Protein AF-A0A2A5GVA4-F1 (afdb_monomer)

pLDDT: mean 85.08, std 10.77, range [49.47, 95.88]

Mean predicted aligned error: 9.85 Å

Solvent-accessible surface area (backbone atoms only — not comparable to full-atom values): 5591 Å² total; per-residue (Å²): 134,87,80,80,83,86,72,82,89,79,83,71,76,81,59,66,68,60,54,53,49,54,52,49,53,45,69,75,36,69,61,53,58,54,51,51,52,52,43,31,69,72,70,48,95,42,74,42,83,41,73,38,90,59,77,84,49,74,91,47,60,59,40,83,42,54,42,51,81,77,72,41,74,74,67,78,81,76,77,77,79,81,81,128

Radius of gyration: 23.36 Å; Cα contacts (8 Å, |Δi|>4): 47; chains: 1; bounding box: 48×27×84 Å

Secondary structure (DSSP, 8-state):
-----------PPSPHHHHHHHHHHHHHSTHHHHHHHHHHTTT---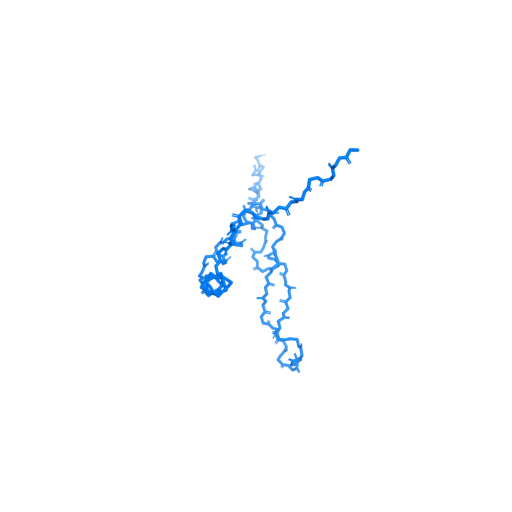EEEEE-S-TT-TT--EEEEEHHHHH--SSPPPPPP---

Foldseek 3Di:
DDDDDDDDPPDDDDDPVVVVVVVVVCVPDPVVVVVLVVCVLVVDFGWDWDADPDVVPVVDRTDTDTPCVVVNHSDDDDDDPDDD

Structure (mmCIF, N/CA/C/O backbone):
data_AF-A0A2A5GVA4-F1
#
_entry.id   AF-A0A2A5GVA4-F1
#
loop_
_atom_site.group_PDB
_atom_site.id
_atom_site.type_symbol
_atom_site.label_atom_id
_atom_site.label_alt_id
_atom_site.label_comp_id
_atom_site.label_asym_id
_atom_site.label_entity_id
_atom_site.label_seq_id
_atom_site.pdbx_PDB_ins_code
_atom_site.Cartn_x
_atom_site.Cartn_y
_atom_site.Cartn_z
_atom_site.occupancy
_atom_site.B_iso_or_equiv
_atom_site.auth_seq_id
_atom_site.auth_comp_id
_atom_site.auth_asym_id
_atom_site.auth_atom_id
_atom_site.pdbx_PDB_model_num
ATOM 1 N N . MET A 1 1 ? 24.230 -6.855 44.041 1.00 61.75 1 MET A N 1
ATOM 2 C CA . MET A 1 1 ? 24.147 -5.827 42.978 1.00 61.75 1 MET A CA 1
ATOM 3 C C . MET A 1 1 ? 22.723 -5.286 42.949 1.00 61.75 1 MET A C 1
ATOM 5 O O . MET A 1 1 ? 21.800 -6.085 42.844 1.00 61.75 1 MET A O 1
ATOM 9 N N . ALA A 1 2 ? 22.523 -3.979 43.138 1.00 66.69 2 ALA A N 1
ATOM 10 C CA . ALA A 1 2 ? 21.187 -3.380 43.177 1.00 66.69 2 ALA A CA 1
ATOM 11 C C . ALA A 1 2 ? 20.576 -3.318 41.766 1.00 66.69 2 ALA A C 1
ATOM 13 O O . ALA A 1 2 ? 21.227 -2.879 40.820 1.00 66.69 2 ALA A O 1
ATOM 14 N N . LYS A 1 3 ? 19.327 -3.771 41.615 1.00 68.56 3 LYS A N 1
ATOM 15 C CA . LYS A 1 3 ? 18.599 -3.745 40.340 1.00 68.56 3 LYS A CA 1
ATOM 16 C C . LYS A 1 3 ? 18.084 -2.320 40.105 1.00 68.56 3 LYS A C 1
ATOM 18 O O . LYS A 1 3 ? 17.245 -1.846 40.866 1.00 68.56 3 LYS A O 1
ATOM 23 N N . MET A 1 4 ? 18.592 -1.626 39.083 1.00 73.31 4 MET A N 1
ATOM 24 C CA . MET A 1 4 ? 18.099 -0.291 38.716 1.00 73.31 4 MET A CA 1
ATOM 25 C C . MET A 1 4 ? 16.606 -0.350 38.369 1.00 73.31 4 MET A C 1
ATOM 27 O O . MET A 1 4 ? 16.183 -1.130 37.513 1.00 73.31 4 MET A O 1
ATOM 31 N N . LYS A 1 5 ? 15.806 0.488 39.034 1.00 81.38 5 LYS A N 1
ATOM 32 C CA . LYS A 1 5 ? 14.385 0.679 38.738 1.00 81.38 5 LYS A CA 1
ATOM 33 C C . LYS A 1 5 ? 14.280 1.507 37.456 1.00 81.38 5 LYS A C 1
ATOM 35 O O . LYS A 1 5 ? 14.614 2.687 37.454 1.00 81.38 5 LYS A O 1
ATOM 40 N N . TYR A 1 6 ? 13.881 0.875 36.356 1.00 81.81 6 TYR A N 1
ATOM 41 C CA . TYR A 1 6 ? 13.647 1.575 35.096 1.00 81.81 6 TYR A CA 1
ATOM 42 C C . TYR A 1 6 ? 12.360 2.401 35.199 1.00 81.81 6 TYR A C 1
ATOM 44 O O . TYR A 1 6 ? 11.280 1.845 35.400 1.00 81.81 6 TYR A O 1
ATOM 52 N N . THR A 1 7 ? 12.481 3.720 35.053 1.00 83.00 7 THR A N 1
ATOM 53 C CA . THR A 1 7 ? 11.350 4.646 34.921 1.00 83.00 7 THR A CA 1
ATOM 54 C C . THR A 1 7 ? 11.270 5.082 33.461 1.00 83.00 7 THR A C 1
ATOM 56 O O . THR A 1 7 ? 12.275 5.496 32.883 1.00 83.00 7 THR A O 1
ATOM 59 N N . SER A 1 8 ? 10.094 4.963 32.842 1.00 81.06 8 SER A N 1
ATOM 60 C CA . SER A 1 8 ? 9.893 5.361 31.444 1.00 81.06 8 SER A CA 1
ATOM 61 C C . SER A 1 8 ? 10.181 6.851 31.245 1.00 81.06 8 SER A C 1
ATOM 63 O O . SER A 1 8 ? 9.782 7.659 32.080 1.00 81.06 8 SER A O 1
ATOM 65 N N . LYS A 1 9 ? 10.763 7.228 30.101 1.00 84.44 9 LYS A N 1
ATOM 66 C CA . LYS A 1 9 ? 11.077 8.627 29.747 1.00 84.44 9 LYS A CA 1
ATOM 67 C C . LYS A 1 9 ? 9.854 9.542 29.546 1.00 84.44 9 LYS A C 1
ATOM 69 O O . LYS A 1 9 ? 10.028 10.728 29.311 1.00 84.44 9 LYS A O 1
ATOM 74 N N . GLY A 1 10 ? 8.631 9.008 29.591 1.00 83.06 10 GLY A N 1
ATOM 75 C CA . GLY A 1 10 ? 7.406 9.779 29.343 1.00 83.06 10 GLY A CA 1
ATOM 76 C C . GLY A 1 10 ? 7.169 10.138 27.870 1.00 83.06 10 GLY A C 1
ATOM 77 O O . GLY A 1 10 ? 6.215 10.841 27.560 1.00 83.06 10 GLY A O 1
ATOM 78 N N . GLU A 1 11 ? 8.000 9.640 26.951 1.00 81.19 11 GLU A N 1
ATOM 79 C CA . GLU A 1 11 ? 7.802 9.793 25.510 1.00 81.19 11 GLU A CA 1
ATOM 80 C C . GLU A 1 11 ? 6.641 8.896 25.052 1.00 81.19 11 GLU A C 1
ATOM 82 O O . GLU A 1 11 ? 6.780 7.679 24.911 1.00 81.19 11 GLU A O 1
ATOM 87 N N . ILE A 1 12 ? 5.469 9.497 24.847 1.00 73.38 12 ILE A N 1
ATOM 88 C CA . ILE A 1 12 ? 4.291 8.820 24.299 1.00 73.38 12 ILE A CA 1
ATOM 89 C C . ILE A 1 12 ? 4.306 9.013 22.780 1.00 73.38 12 ILE A C 1
ATOM 91 O O . ILE A 1 12 ? 4.481 10.123 22.280 1.00 73.38 12 ILE A O 1
ATOM 95 N N . GLY A 1 13 ? 4.150 7.921 22.028 1.00 78.50 13 GLY A N 1
ATOM 96 C CA . GLY A 1 13 ? 4.095 7.978 20.568 1.00 78.50 13 GLY A CA 1
ATOM 97 C C . GLY A 1 13 ? 2.905 8.794 20.048 1.00 78.50 13 GLY A C 1
ATOM 98 O O . GLY A 1 13 ? 1.964 9.103 20.770 1.00 78.50 13 GLY A O 1
ATOM 99 N N . THR A 1 14 ? 2.919 9.101 18.751 1.00 82.38 14 THR A N 1
ATOM 100 C CA . THR A 1 14 ? 1.845 9.864 18.095 1.00 82.38 14 THR A CA 1
ATOM 101 C C . THR A 1 14 ? 0.460 9.227 18.268 1.00 82.38 14 THR A C 1
ATOM 103 O O . THR A 1 14 ? 0.335 7.995 18.271 1.00 82.38 14 THR A O 1
ATOM 106 N N . ASP A 1 15 ? -0.569 10.076 18.369 1.00 89.44 15 ASP A N 1
ATOM 107 C CA . ASP A 1 15 ? -1.960 9.681 18.619 1.00 89.44 15 ASP A CA 1
ATOM 108 C C . ASP A 1 15 ? -2.450 8.614 17.622 1.00 89.44 15 ASP A C 1
ATOM 110 O O . ASP A 1 15 ? -2.330 8.738 16.397 1.00 89.44 15 ASP A O 1
ATOM 114 N N . THR A 1 16 ? -3.026 7.544 18.166 1.00 90.19 16 THR A N 1
ATOM 115 C CA . THR A 1 16 ? -3.589 6.421 17.416 1.00 90.19 16 THR A CA 1
ATOM 116 C C . THR A 1 16 ? -4.704 6.869 16.474 1.00 90.19 16 THR A C 1
ATOM 118 O O . THR A 1 16 ? -4.805 6.347 15.358 1.00 90.19 16 THR A O 1
ATOM 121 N N . LYS A 1 17 ? -5.529 7.851 16.867 1.00 92.81 17 LYS A N 1
ATOM 122 C CA . LYS A 1 17 ? -6.614 8.352 16.003 1.00 92.81 17 LYS A CA 1
ATOM 123 C C . LYS A 1 17 ? -6.055 9.053 14.770 1.00 92.81 17 LYS A C 1
ATOM 125 O O . LYS A 1 17 ? -6.497 8.769 13.655 1.00 92.81 17 LYS A O 1
ATOM 130 N N . LEU A 1 18 ? -5.036 9.887 14.963 1.00 93.50 18 LEU A N 1
ATOM 131 C CA . LEU A 1 18 ? -4.334 10.565 13.878 1.00 93.50 18 LEU A CA 1
ATOM 132 C C . LEU A 1 18 ? -3.687 9.560 12.911 1.00 93.50 18 LEU A C 1
ATOM 134 O O . LEU A 1 18 ? -3.907 9.648 11.703 1.00 93.50 18 LEU A O 1
ATOM 138 N N . LYS A 1 19 ? -2.991 8.532 13.421 1.00 93.00 19 LYS A N 1
ATOM 139 C CA . LYS A 1 19 ? -2.428 7.445 12.588 1.00 93.00 19 LYS A CA 1
ATOM 140 C C . LYS A 1 19 ? -3.492 6.739 11.748 1.00 93.00 19 LYS A C 1
ATOM 142 O O . LYS A 1 19 ? -3.284 6.486 10.562 1.00 93.00 19 LYS A O 1
ATOM 147 N N . ASN A 1 20 ? -4.634 6.424 12.357 1.00 94.56 20 ASN A N 1
ATOM 148 C CA . ASN A 1 20 ? -5.739 5.763 11.669 1.00 94.56 20 ASN A CA 1
ATOM 149 C C . ASN A 1 20 ? -6.370 6.659 10.597 1.00 94.56 20 ASN A C 1
ATOM 151 O O . ASN A 1 20 ? -6.772 6.146 9.552 1.00 94.56 20 ASN A O 1
ATOM 155 N N . SER A 1 21 ? -6.440 7.975 10.825 1.00 95.88 21 SER A N 1
ATOM 156 C CA . SER A 1 21 ? -6.881 8.936 9.808 1.00 95.88 21 SER A CA 1
ATOM 157 C C . SER A 1 21 ? -5.948 8.923 8.603 1.00 95.88 21 SER A C 1
ATOM 15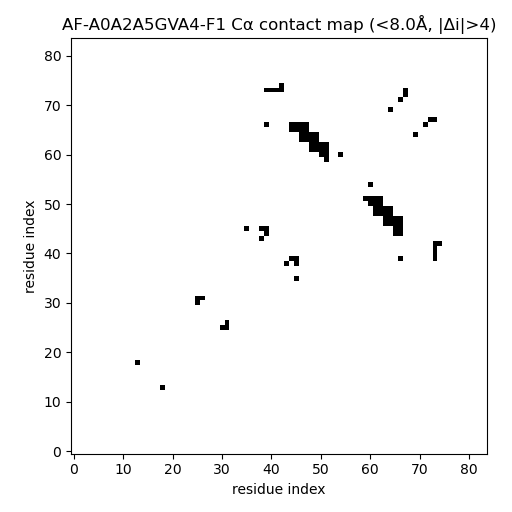9 O O . SER A 1 21 ? -6.380 8.557 7.515 1.00 95.88 21 SER A O 1
ATOM 161 N N . LEU A 1 22 ? -4.649 9.149 8.825 1.00 95.25 22 LEU A N 1
ATOM 162 C CA . LEU A 1 22 ? -3.641 9.161 7.760 1.00 95.25 22 LEU A CA 1
ATOM 163 C C . LEU A 1 22 ? -3.618 7.851 6.963 1.00 95.25 22 LEU A C 1
ATOM 165 O O . LEU A 1 22 ? -3.461 7.848 5.742 1.00 95.25 22 LEU A O 1
ATOM 169 N N . ARG A 1 23 ? -3.806 6.712 7.642 1.00 94.06 23 ARG A N 1
ATOM 170 C CA . ARG A 1 23 ? -3.896 5.407 6.979 1.00 94.06 23 ARG A CA 1
ATOM 171 C C . ARG A 1 23 ? -5.115 5.315 6.061 1.00 94.06 23 ARG A C 1
ATOM 173 O O . ARG A 1 23 ? -4.996 4.752 4.974 1.00 94.06 23 ARG A O 1
ATOM 180 N N . ARG A 1 24 ? -6.278 5.816 6.490 1.00 95.06 24 ARG A N 1
ATOM 181 C CA . ARG A 1 24 ? -7.495 5.838 5.662 1.00 95.06 24 ARG A CA 1
ATOM 182 C C . ARG A 1 24 ? -7.308 6.742 4.451 1.00 95.06 24 ARG A C 1
ATOM 184 O O . ARG A 1 24 ? -7.586 6.287 3.344 1.00 95.06 24 ARG A O 1
ATOM 191 N N . ASP A 1 25 ? -6.736 7.924 4.650 1.00 95.44 25 ASP A N 1
ATOM 192 C CA . ASP A 1 25 ? -6.449 8.877 3.573 1.00 95.44 25 ASP A CA 1
ATOM 193 C C . ASP A 1 25 ? -5.497 8.260 2.539 1.00 95.44 25 ASP A C 1
ATOM 195 O O . ASP A 1 25 ? -5.753 8.296 1.337 1.00 95.44 25 ASP A O 1
ATOM 199 N N . TYR A 1 26 ? -4.446 7.573 2.996 1.00 95.38 26 TYR A N 1
ATOM 200 C CA . TYR A 1 26 ? -3.538 6.840 2.113 1.00 95.38 26 TYR A CA 1
ATOM 201 C C . TYR A 1 26 ? -4.237 5.715 1.335 1.00 95.38 26 TYR A C 1
ATOM 203 O O . TYR A 1 26 ? -3.975 5.543 0.144 1.00 95.38 26 TYR A O 1
ATOM 211 N N . ILE A 1 27 ? -5.115 4.939 1.980 1.00 91.00 27 ILE A N 1
ATOM 212 C CA . ILE A 1 27 ? -5.847 3.844 1.321 1.00 91.00 27 ILE A CA 1
ATOM 213 C C . ILE A 1 27 ? -6.827 4.379 0.273 1.00 91.00 27 ILE A C 1
ATOM 215 O O . ILE A 1 27 ? -6.945 3.763 -0.785 1.00 91.00 27 ILE A O 1
ATOM 219 N N . ALA A 1 28 ? -7.496 5.497 0.561 1.00 91.44 28 ALA A N 1
ATOM 220 C CA . ALA A 1 28 ? -8.395 6.178 -0.367 1.00 91.44 28 ALA A CA 1
ATOM 221 C C . ALA A 1 28 ? -7.640 6.889 -1.505 1.00 91.44 28 ALA A C 1
ATOM 223 O O . ALA A 1 28 ? -8.196 7.114 -2.577 1.00 91.44 28 ALA A O 1
ATOM 224 N N . SER A 1 29 ? 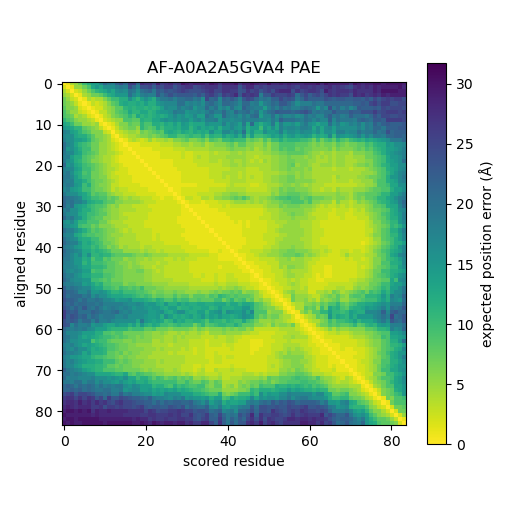-6.365 7.226 -1.295 1.00 93.50 29 SER A N 1
ATOM 225 C CA . SER A 1 29 ? -5.540 7.877 -2.310 1.00 93.50 29 SER A CA 1
ATOM 226 C C . SER A 1 29 ? -5.122 6.934 -3.448 1.00 93.50 29 SER A C 1
ATOM 228 O O . SER A 1 29 ? -4.865 5.741 -3.257 1.00 93.50 29 SER A O 1
ATOM 230 N N . GLY A 1 30 ? -4.898 7.507 -4.636 1.00 93.00 30 GLY A N 1
ATOM 231 C CA . GLY A 1 30 ? -4.290 6.797 -5.770 1.00 93.00 30 GLY A CA 1
ATOM 232 C C . GLY A 1 30 ? -2.832 6.368 -5.537 1.00 93.00 30 GLY A C 1
ATOM 233 O O . GLY A 1 30 ? -2.318 5.496 -6.244 1.00 93.00 30 GLY A O 1
ATOM 234 N N . ASN A 1 31 ? -2.161 6.911 -4.511 1.00 94.44 31 ASN A N 1
ATOM 235 C CA . ASN A 1 31 ? -0.753 6.623 -4.219 1.00 94.44 31 ASN A CA 1
ATOM 236 C C . ASN A 1 31 ? -0.512 5.143 -3.916 1.00 94.44 31 ASN A C 1
ATOM 238 O O . ASN A 1 31 ? 0.528 4.596 -4.288 1.00 94.44 31 ASN A O 1
ATOM 242 N N . ARG A 1 32 ? -1.486 4.463 -3.299 1.00 92.19 32 ARG A N 1
ATOM 243 C CA . ARG A 1 32 ? -1.400 3.022 -3.037 1.00 92.19 32 ARG A CA 1
ATOM 244 C C . ARG A 1 32 ? -1.222 2.223 -4.331 1.00 92.19 32 ARG A C 1
ATOM 246 O O . ARG A 1 32 ? -0.370 1.335 -4.381 1.00 92.19 32 ARG A O 1
ATOM 253 N N . VAL A 1 33 ? -1.993 2.547 -5.369 1.00 92.19 33 VAL A N 1
ATOM 254 C CA . VAL A 1 33 ? -1.934 1.868 -6.674 1.00 92.19 33 VAL A CA 1
ATOM 255 C C . VAL A 1 33 ? -0.618 2.182 -7.379 1.00 92.19 33 VAL A C 1
ATOM 257 O O . VAL A 1 33 ? 0.043 1.272 -7.879 1.00 92.19 33 VAL A O 1
ATOM 260 N N . LEU A 1 34 ? -0.178 3.443 -7.347 1.00 95.00 34 LEU A N 1
ATOM 261 C CA . LEU A 1 34 ? 1.111 3.847 -7.916 1.00 95.00 34 LEU A CA 1
ATOM 262 C C . LEU A 1 34 ? 2.281 3.101 -7.265 1.00 95.00 34 LEU A C 1
ATOM 264 O O . LEU A 1 34 ? 3.165 2.611 -7.965 1.00 95.00 34 LEU A O 1
ATOM 268 N N . ASN A 1 35 ? 2.270 2.955 -5.941 1.00 95.12 35 ASN A N 1
ATOM 269 C CA . ASN A 1 35 ? 3.311 2.236 -5.210 1.00 95.12 35 ASN A CA 1
ATOM 270 C C . ASN A 1 35 ? 3.315 0.735 -5.528 1.00 95.12 35 ASN A C 1
ATOM 272 O O . ASN A 1 35 ? 4.383 0.151 -5.705 1.00 95.12 35 ASN A O 1
ATOM 276 N N . GLN A 1 36 ? 2.140 0.114 -5.660 1.00 94.12 36 GLN A N 1
ATOM 277 C CA . GLN A 1 36 ? 2.028 -1.280 -6.102 1.00 94.12 36 GLN A CA 1
ATOM 278 C C . GLN A 1 36 ? 2.558 -1.462 -7.523 1.00 94.12 36 GLN A C 1
ATOM 280 O O . GLN A 1 36 ? 3.327 -2.389 -7.772 1.00 94.12 36 GLN A O 1
ATOM 285 N N . ARG A 1 37 ? 2.217 -0.543 -8.434 1.00 93.75 37 ARG A N 1
ATOM 286 C CA . ARG A 1 37 ? 2.719 -0.558 -9.809 1.00 93.75 37 ARG A CA 1
ATOM 287 C C . ARG A 1 37 ? 4.233 -0.372 -9.856 1.00 93.75 37 ARG A C 1
ATOM 289 O O . ARG A 1 37 ? 4.890 -1.112 -10.573 1.00 93.75 37 AR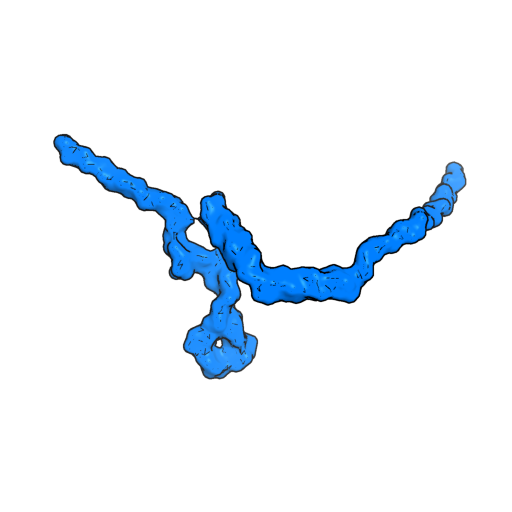G A O 1
ATOM 296 N N . LYS A 1 38 ? 4.801 0.537 -9.054 1.00 95.06 38 LYS A N 1
ATOM 297 C CA . LYS A 1 38 ? 6.259 0.714 -8.912 1.00 95.06 38 LYS A CA 1
ATOM 298 C C . LYS A 1 38 ? 6.942 -0.536 -8.350 1.00 95.06 38 LYS A C 1
ATOM 300 O O . LYS A 1 38 ? 7.973 -0.942 -8.860 1.00 95.06 38 LYS A O 1
ATOM 305 N N . ALA A 1 39 ? 6.370 -1.170 -7.326 1.00 94.25 39 ALA A N 1
ATOM 306 C CA . ALA A 1 39 ? 6.926 -2.390 -6.738 1.00 94.25 39 ALA A CA 1
ATOM 307 C C . ALA A 1 39 ? 6.900 -3.570 -7.722 1.00 94.25 39 ALA A C 1
ATOM 309 O O . ALA A 1 39 ? 7.892 -4.288 -7.857 1.00 94.25 39 ALA A O 1
ATOM 310 N N . TRP A 1 40 ? 5.785 -3.735 -8.437 1.00 94.81 40 TRP A N 1
ATOM 311 C CA . TRP A 1 40 ? 5.679 -4.688 -9.539 1.00 94.81 40 TRP A CA 1
ATOM 312 C C . TRP A 1 40 ? 6.687 -4.354 -10.635 1.00 94.81 40 TRP A C 1
ATOM 314 O O . TRP A 1 40 ? 7.349 -5.257 -11.133 1.00 94.81 40 TRP A O 1
ATOM 324 N N . ALA A 1 41 ? 6.890 -3.058 -10.902 1.00 90.19 41 ALA A N 1
ATOM 325 C CA . ALA A 1 41 ? 7.867 -2.545 -11.849 1.00 90.19 41 ALA A CA 1
ATOM 326 C C . ALA A 1 41 ? 9.347 -2.753 -11.456 1.00 90.19 41 ALA A C 1
ATOM 328 O O . ALA A 1 41 ? 10.242 -2.344 -12.186 1.00 90.19 41 ALA A O 1
ATOM 329 N N . VAL A 1 42 ? 9.615 -3.350 -10.297 1.00 92.81 42 VAL A N 1
ATOM 330 C CA . VAL A 1 42 ? 10.957 -3.776 -9.862 1.00 92.81 42 VAL A CA 1
ATOM 331 C C . VAL A 1 42 ? 11.015 -5.311 -9.749 1.00 92.81 42 VAL A C 1
ATOM 333 O O . VAL A 1 42 ? 12.011 -5.889 -9.327 1.00 92.81 42 VAL A O 1
ATOM 336 N N . GLY A 1 43 ? 9.941 -6.007 -10.133 1.00 89.69 43 GLY A N 1
ATOM 337 C CA . GLY A 1 43 ? 9.845 -7.465 -10.098 1.00 89.69 43 GLY A CA 1
ATOM 338 C C . GLY A 1 43 ? 9.416 -8.052 -8.752 1.00 89.69 43 GLY A C 1
ATOM 339 O O . GLY A 1 43 ? 9.554 -9.258 -8.553 1.00 89.69 43 GLY A O 1
ATOM 340 N N . LYS A 1 44 ? 8.881 -7.250 -7.820 1.00 92.75 44 LYS A N 1
ATOM 341 C CA . LYS A 1 44 ? 8.318 -7.789 -6.570 1.00 92.75 44 LYS A CA 1
ATOM 342 C C . LYS A 1 44 ? 7.005 -8.528 -6.840 1.00 92.75 44 LYS A C 1
ATOM 344 O O . LYS A 1 44 ? 6.212 -8.121 -7.688 1.00 92.75 44 LYS A O 1
ATOM 349 N N . ASN A 1 45 ? 6.736 -9.578 -6.062 1.00 92.06 45 ASN A N 1
ATOM 350 C CA . ASN A 1 45 ? 5.462 -10.293 -6.121 1.00 92.06 45 ASN A CA 1
ATOM 351 C C . ASN A 1 45 ? 4.350 -9.468 -5.449 1.00 92.06 45 ASN A C 1
ATOM 353 O O . ASN A 1 45 ? 4.230 -9.447 -4.223 1.00 92.06 45 ASN A O 1
ATOM 357 N N . VAL A 1 46 ? 3.560 -8.760 -6.255 1.00 94.19 46 VAL A N 1
ATOM 358 C CA . VAL A 1 46 ? 2.450 -7.914 -5.796 1.00 94.19 46 VAL A CA 1
ATOM 359 C C . VAL A 1 46 ? 1.129 -8.677 -5.915 1.00 94.19 46 VAL A C 1
ATOM 361 O O . VAL A 1 46 ? 0.838 -9.254 -6.960 1.00 94.19 46 VAL A O 1
ATOM 364 N N . MET A 1 47 ? 0.317 -8.648 -4.854 1.00 93.56 47 MET A N 1
ATOM 365 C CA . MET A 1 47 ? -1.034 -9.221 -4.827 1.00 93.56 47 MET A CA 1
ATOM 366 C C . MET A 1 47 ? -2.073 -8.101 -4.858 1.00 93.56 47 MET A C 1
ATOM 368 O O . MET A 1 47 ? -2.041 -7.198 -4.018 1.00 93.56 47 MET A O 1
ATOM 372 N N . LEU A 1 48 ? -3.004 -8.183 -5.802 1.00 92.25 48 LEU A N 1
ATOM 373 C CA . LEU A 1 48 ? -4.112 -7.251 -5.959 1.00 92.25 48 LEU A CA 1
ATOM 374 C C . LEU A 1 48 ? -5.376 -7.838 -5.336 1.00 92.25 48 LEU A C 1
ATOM 376 O O . LEU A 1 48 ? -5.614 -9.043 -5.395 1.00 92.25 48 LEU A O 1
ATOM 380 N N . THR A 1 49 ? -6.173 -6.974 -4.719 1.00 91.75 49 THR A N 1
ATOM 381 C CA . THR A 1 49 ? -7.497 -7.319 -4.200 1.00 91.75 49 THR A CA 1
ATOM 382 C C . THR A 1 49 ? -8.518 -6.838 -5.215 1.00 91.75 49 THR A C 1
ATOM 384 O O . THR A 1 49 ? -8.636 -5.631 -5.415 1.00 91.75 49 THR A O 1
ATOM 387 N N . ILE A 1 50 ? -9.199 -7.775 -5.867 1.00 88.25 50 ILE A N 1
ATOM 388 C CA . ILE A 1 50 ? -10.203 -7.508 -6.902 1.00 88.25 50 ILE A CA 1
ATOM 389 C C . ILE A 1 50 ? -11.544 -8.023 -6.389 1.00 88.25 50 ILE A C 1
ATOM 391 O O . ILE A 1 50 ? -11.588 -8.964 -5.592 1.00 88.25 50 ILE A O 1
ATOM 395 N N . GLU A 1 51 ? -12.628 -7.379 -6.801 1.00 88.62 51 GLU A N 1
ATOM 396 C CA . GLU A 1 51 ? -13.977 -7.871 -6.539 1.00 88.62 51 GLU A CA 1
ATOM 397 C C . GLU A 1 51 ? -14.165 -9.265 -7.135 1.00 88.62 51 GLU A C 1
ATOM 399 O O . GLU A 1 51 ? -13.629 -9.591 -8.196 1.00 88.62 51 GLU A O 1
ATOM 404 N N . ASN A 1 52 ? -14.883 -10.119 -6.411 1.00 86.69 52 ASN A N 1
ATOM 405 C CA . ASN A 1 52 ? -15.163 -11.459 -6.892 1.00 86.69 52 ASN A CA 1
ATOM 406 C C . ASN A 1 52 ? -16.096 -11.388 -8.115 1.00 86.69 52 ASN A C 1
ATOM 408 O O . ASN A 1 52 ? -17.212 -10.884 -7.980 1.00 86.69 52 ASN A O 1
ATOM 412 N N . PRO A 1 53 ? -15.689 -11.919 -9.284 1.00 83.25 53 PRO A N 1
ATOM 413 C CA . PRO A 1 53 ? -16.525 -11.912 -10.481 1.00 83.25 53 PRO A CA 1
ATOM 414 C C . PRO A 1 53 ? -17.795 -12.767 -10.348 1.00 83.25 53 PRO A C 1
ATOM 416 O O . PRO A 1 53 ? -18.723 -12.571 -11.126 1.00 83.25 53 PRO A O 1
ATOM 419 N N . ASN A 1 54 ? -17.864 -13.703 -9.389 1.00 83.94 54 ASN A N 1
ATOM 420 C CA . ASN A 1 54 ? -19.092 -14.435 -9.078 1.00 83.94 54 ASN A CA 1
ATOM 421 C C . ASN A 1 54 ? -19.858 -13.746 -7.925 1.00 83.94 54 ASN A C 1
ATOM 423 O O . ASN A 1 54 ? -19.489 -13.920 -6.758 1.00 83.94 54 ASN A O 1
ATOM 427 N N . PRO A 1 55 ? -20.955 -13.018 -8.207 1.00 74.81 55 PRO A N 1
ATOM 428 C CA . PRO A 1 55 ? -21.702 -12.263 -7.198 1.00 74.81 55 PRO A CA 1
ATOM 429 C C . PRO A 1 55 ? -22.506 -13.147 -6.229 1.00 74.81 55 PRO A C 1
ATOM 431 O O . PRO A 1 55 ? -22.975 -12.665 -5.195 1.00 74.81 55 PRO A O 1
ATOM 434 N N . ASN A 1 56 ? -22.670 -14.439 -6.53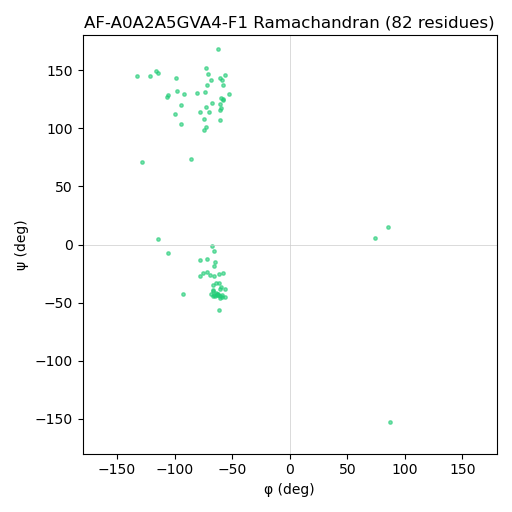3 1.00 79.50 56 ASN A N 1
ATOM 435 C CA . ASN A 1 56 ? -23.484 -15.352 -5.729 1.00 79.50 56 ASN A CA 1
ATOM 436 C C . ASN A 1 56 ? -22.782 -15.779 -4.426 1.00 79.50 56 ASN A C 1
ATOM 438 O O . ASN A 1 56 ? -23.440 -16.087 -3.431 1.00 79.50 56 ASN A O 1
ATOM 442 N N . GLU A 1 57 ? -21.447 -15.732 -4.378 1.00 77.06 57 GLU A N 1
ATOM 443 C CA . GLU A 1 57 ? -20.662 -16.050 -3.180 1.00 77.06 57 GLU A CA 1
ATOM 444 C C . GLU A 1 57 ? -20.510 -14.827 -2.258 1.00 77.06 57 GLU A C 1
ATOM 446 O O . GLU A 1 57 ? -19.436 -14.23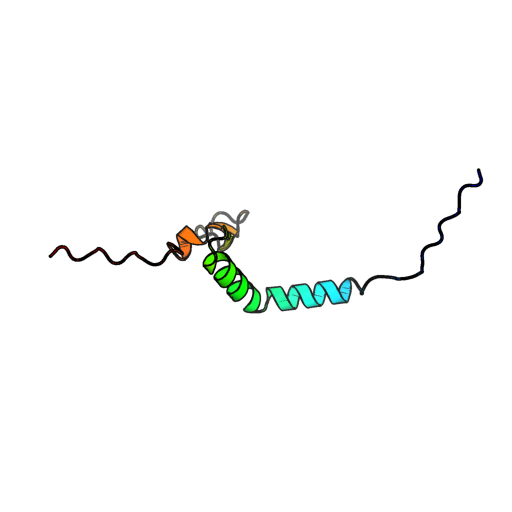5 -2.121 1.00 77.06 57 GLU A O 1
ATOM 451 N N . LYS 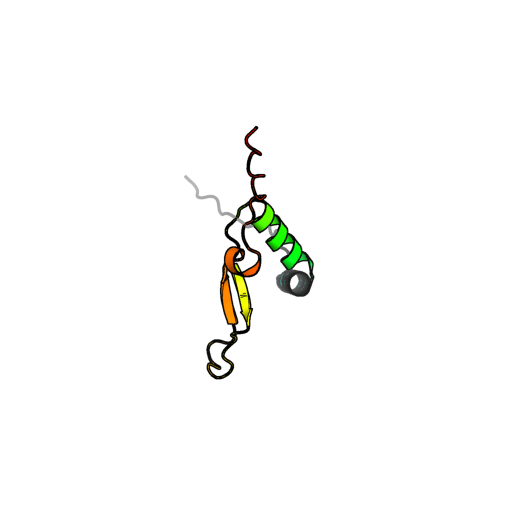A 1 58 ? -21.589 -14.457 -1.560 1.00 69.12 58 LYS A N 1
ATOM 452 C CA . LYS A 1 58 ? -21.638 -13.261 -0.687 1.00 69.12 58 LYS A CA 1
ATOM 453 C C . LYS A 1 58 ? -20.592 -13.243 0.444 1.00 69.12 58 LYS A C 1
ATOM 455 O O . LYS A 1 58 ? -20.207 -12.166 0.901 1.00 69.12 58 LYS A O 1
ATOM 460 N N . ASN A 1 59 ? -20.103 -14.412 0.867 1.00 81.06 59 ASN A N 1
ATOM 461 C CA . ASN A 1 59 ? -19.088 -14.560 1.921 1.00 81.06 59 ASN A CA 1
ATOM 462 C C . ASN A 1 59 ? -17.658 -14.259 1.434 1.00 81.06 59 ASN A C 1
ATOM 464 O O . ASN A 1 59 ? -16.755 -14.085 2.252 1.00 81.06 59 ASN A O 1
ATOM 468 N N . LYS A 1 60 ? -17.438 -14.172 0.115 1.00 80.00 60 LYS A N 1
ATOM 469 C CA . LYS A 1 60 ? -16.131 -13.908 -0.500 1.00 80.00 60 LYS A CA 1
ATOM 470 C C . LYS A 1 60 ? -16.237 -12.751 -1.486 1.00 80.00 60 LYS A C 1
ATOM 472 O O . LYS A 1 60 ? -16.158 -12.937 -2.694 1.00 80.00 60 LYS A O 1
ATOM 477 N N . LYS A 1 61 ? -16.406 -11.539 -0.955 1.00 83.75 61 LYS A N 1
ATOM 478 C CA . LYS A 1 61 ? -16.570 -10.322 -1.772 1.00 83.75 61 LYS A CA 1
ATOM 479 C C . LYS A 1 61 ? -15.329 -9.959 -2.590 1.00 83.75 61 LYS A C 1
ATOM 481 O O . LYS A 1 61 ? -15.452 -9.336 -3.635 1.00 83.75 61 LYS A O 1
ATOM 486 N N . TYR A 1 62 ? -14.145 -10.357 -2.127 1.00 89.12 62 TYR A N 1
ATOM 487 C CA . TYR A 1 62 ? -12.885 -10.033 -2.783 1.00 89.12 62 TYR A CA 1
ATOM 488 C C . TYR A 1 62 ? -11.993 -11.259 -2.916 1.00 89.12 62 TYR A C 1
ATOM 490 O O . TYR A 1 62 ? -11.915 -12.087 -2.005 1.00 89.12 62 TYR A O 1
ATOM 498 N N . ILE A 1 63 ? -11.258 -11.316 -4.021 1.00 90.56 63 ILE A N 1
ATOM 499 C CA . ILE A 1 63 ? -10.245 -12.327 -4.304 1.00 90.56 63 ILE A CA 1
ATOM 500 C C . ILE A 1 63 ? -8.859 -11.683 -4.370 1.00 90.56 63 ILE A C 1
ATOM 502 O O . ILE A 1 63 ? -8.701 -10.520 -4.752 1.00 90.56 63 ILE A O 1
ATOM 506 N N . LYS A 1 64 ? -7.837 -12.439 -3.961 1.00 91.75 64 LYS A N 1
ATOM 507 C CA . LYS A 1 64 ? -6.435 -12.040 -4.117 1.00 91.75 64 LYS A CA 1
ATOM 508 C C . LYS A 1 64 ? -5.895 -12.647 -5.404 1.00 91.75 64 LYS A C 1
ATOM 510 O O . LYS A 1 64 ? -5.842 -13.867 -5.516 1.00 91.75 64 LYS A O 1
ATOM 515 N N . VAL A 1 65 ? -5.455 -11.803 -6.328 1.00 92.19 65 VAL A N 1
ATOM 516 C CA . VAL A 1 65 ? -4.905 -12.212 -7.628 1.00 92.19 65 VAL A CA 1
ATOM 517 C C . VAL A 1 65 ? -3.486 -11.670 -7.756 1.00 92.19 65 VAL A C 1
ATOM 519 O O . VAL A 1 65 ? -3.183 -10.590 -7.238 1.00 92.19 65 VAL A O 1
ATOM 522 N N . LYS A 1 66 ? -2.584 -12.410 -8.405 1.00 93.88 66 LYS A N 1
ATOM 523 C CA . LYS A 1 66 ? -1.234 -11.900 -8.661 1.00 93.88 66 LYS A CA 1
ATOM 524 C C . LYS A 1 66 ? -1.298 -10.760 -9.669 1.00 93.88 66 LYS A C 1
ATOM 526 O O . LYS A 1 66 ? -2.021 -10.819 -10.658 1.00 93.88 66 LYS A O 1
ATOM 531 N N . ALA A 1 67 ? -0.470 -9.743 -9.464 1.00 92.75 67 ALA A N 1
ATOM 532 C CA . ALA A 1 67 ? -0.354 -8.628 -10.397 1.00 92.75 67 ALA A CA 1
ATOM 533 C C . ALA A 1 67 ? 0.125 -9.065 -11.793 1.00 92.75 67 ALA A C 1
ATOM 535 O O . ALA A 1 67 ? -0.189 -8.405 -12.773 1.00 92.75 67 ALA A O 1
ATOM 536 N N . THR A 1 68 ? 0.851 -10.180 -11.908 1.00 92.06 68 THR A N 1
ATOM 537 C CA . THR A 1 68 ? 1.271 -10.744 -13.202 1.00 92.06 68 THR A CA 1
ATOM 538 C C . THR A 1 68 ? 0.109 -11.208 -14.064 1.00 92.06 68 THR A C 1
ATOM 540 O O . THR A 1 68 ? 0.174 -11.099 -15.282 1.00 92.06 68 THR A O 1
ATOM 543 N N . ASP A 1 69 ? -0.954 -11.703 -13.439 1.00 91.00 69 ASP A N 1
ATOM 544 C CA . ASP A 1 69 ? -2.102 -12.255 -14.158 1.00 91.00 69 ASP A CA 1
ATOM 545 C C . ASP A 1 69 ? -2.987 -11.117 -14.686 1.00 91.00 69 ASP A C 1
ATOM 547 O O . ASP A 1 69 ? -3.648 -11.251 -15.709 1.00 91.00 69 ASP A O 1
ATOM 551 N N . VAL A 1 70 ? -2.947 -9.965 -14.008 1.00 91.12 70 VAL A N 1
ATOM 552 C CA . VAL A 1 70 ? -3.736 -8.769 -14.333 1.00 91.12 70 VAL A CA 1
ATOM 553 C C . VAL A 1 70 ? -2.975 -7.811 -15.255 1.00 91.12 70 VAL A C 1
ATOM 555 O O . VAL A 1 70 ? -3.553 -7.255 -16.182 1.00 91.12 70 VAL A O 1
ATOM 558 N N . TRP A 1 71 ? -1.682 -7.583 -15.005 1.00 89.81 71 TRP A N 1
ATOM 559 C CA . TRP A 1 71 ? -0.848 -6.612 -15.734 1.00 89.81 71 TRP A CA 1
ATOM 560 C C . TRP A 1 71 ? 0.149 -7.257 -16.708 1.00 89.81 71 TRP A C 1
ATOM 562 O O . TRP A 1 71 ? 0.812 -6.549 -17.464 1.00 89.81 71 TRP A O 1
ATOM 572 N N . GLY A 1 72 ? 0.277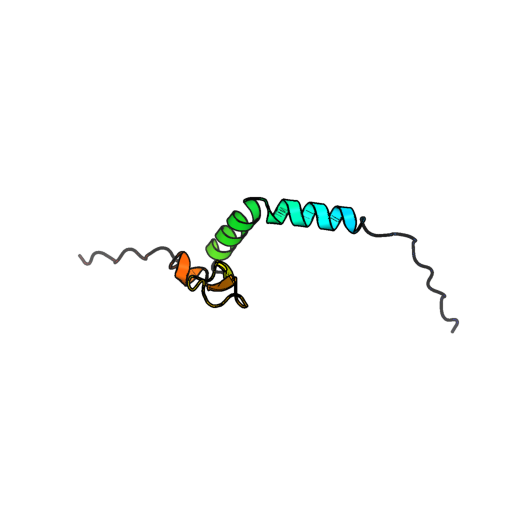 -8.585 -16.709 1.00 90.25 72 GLY A N 1
ATOM 573 C CA . GLY A 1 72 ? 1.178 -9.329 -17.587 1.00 90.25 72 GLY A CA 1
ATOM 574 C C . GLY A 1 72 ? 2.598 -9.502 -17.037 1.00 90.25 72 GLY A C 1
ATOM 575 O O . GLY A 1 72 ? 2.845 -9.545 -15.831 1.00 90.25 72 GLY A O 1
ATOM 576 N N . SER A 1 73 ? 3.576 -9.640 -17.939 1.00 87.31 73 SER A N 1
ATOM 577 C CA . SER A 1 73 ? 4.983 -9.731 -17.540 1.00 87.31 73 SER A CA 1
ATOM 578 C C . SER A 1 73 ? 5.548 -8.344 -17.270 1.00 87.31 73 SER A C 1
ATOM 580 O O . SER A 1 73 ? 5.454 -7.455 -18.111 1.00 87.31 73 SER A O 1
ATOM 582 N N . HIS A 1 74 ? 6.201 -8.187 -16.122 1.00 83.94 74 HIS A N 1
ATOM 583 C CA . HIS A 1 74 ? 6.937 -6.970 -15.815 1.00 83.94 74 HIS A CA 1
ATOM 584 C C . HIS A 1 74 ? 8.199 -6.806 -16.690 1.00 83.94 74 HIS A C 1
ATOM 586 O O . HIS A 1 74 ? 8.657 -5.693 -16.945 1.00 83.94 74 HIS A O 1
ATOM 592 N N . LYS A 1 75 ? 8.776 -7.905 -17.187 1.00 81.31 75 LYS A N 1
ATOM 593 C CA . LYS A 1 75 ? 10.009 -7.832 -17.974 1.00 81.31 75 LYS A CA 1
ATOM 594 C C . LYS A 1 75 ? 9.719 -7.238 -19.358 1.00 81.31 75 LYS A C 1
ATOM 596 O O . LYS A 1 75 ? 8.752 -7.665 -19.996 1.00 81.31 75 LYS A O 1
ATOM 601 N N . PRO A 1 76 ? 10.569 -6.325 -19.864 1.00 73.19 76 PRO A N 1
ATOM 602 C CA . PRO A 1 76 ? 10.454 -5.879 -21.243 1.00 73.19 76 PRO A CA 1
ATOM 603 C C . PRO A 1 76 ? 10.565 -7.093 -22.170 1.00 73.19 76 PRO A C 1
ATOM 605 O O . PRO A 1 76 ? 11.394 -7.985 -21.958 1.00 73.19 76 PRO A O 1
ATOM 608 N N . LYS A 1 77 ? 9.705 -7.148 -23.192 1.00 70.81 77 LYS A N 1
ATOM 609 C CA . LYS A 1 77 ? 9.792 -8.173 -24.235 1.00 70.81 77 LYS A CA 1
ATOM 610 C C . LYS A 1 77 ? 11.165 -8.024 -24.893 1.00 70.81 77 LYS A C 1
ATOM 612 O O . LYS A 1 77 ? 11.473 -6.967 -25.439 1.00 70.81 77 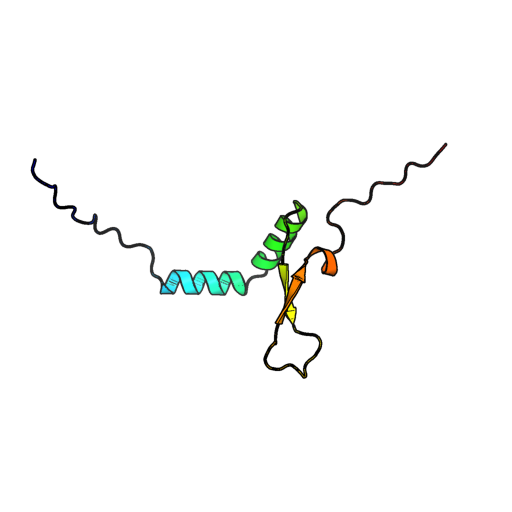LYS A O 1
ATOM 617 N N . ARG A 1 78 ? 12.013 -9.053 -24.803 1.00 69.31 78 ARG A N 1
ATOM 618 C CA . ARG A 1 78 ? 13.270 -9.084 -25.560 1.00 69.31 78 ARG A CA 1
ATOM 619 C C . ARG A 1 78 ? 12.905 -8.958 -27.039 1.00 69.31 78 ARG A C 1
ATOM 621 O O . ARG A 1 78 ? 12.067 -9.730 -27.502 1.00 69.31 78 ARG A O 1
ATOM 628 N N . LYS A 1 79 ? 13.479 -7.981 -27.753 1.00 64.31 79 LYS A N 1
ATOM 629 C CA . LYS A 1 79 ? 13.349 -7.933 -29.213 1.00 64.31 79 LYS A CA 1
ATOM 630 C C . LYS A 1 79 ? 13.918 -9.250 -29.739 1.00 64.31 79 LYS A C 1
ATOM 632 O O . LYS A 1 79 ? 15.025 -9.624 -29.356 1.00 64.31 79 LYS A O 1
ATOM 637 N N . ALA A 1 80 ? 13.125 -9.995 -30.504 1.00 66.50 80 ALA A N 1
ATOM 638 C CA . ALA A 1 80 ? 13.634 -11.170 -31.190 1.00 66.50 80 ALA A CA 1
ATOM 639 C C . ALA A 1 80 ? 14.744 -10.679 -32.123 1.00 66.50 80 ALA A C 1
ATOM 641 O O . ALA A 1 80 ? 14.506 -9.773 -32.916 1.00 66.50 80 ALA A O 1
ATOM 642 N N . ASN A 1 81 ? 15.961 -11.194 -31.954 1.00 62.69 81 ASN A N 1
ATOM 643 C CA . ASN A 1 81 ? 17.074 -10.837 -32.821 1.00 62.69 81 ASN A CA 1
ATOM 644 C C . ASN A 1 81 ? 16.704 -11.243 -34.252 1.00 62.69 81 ASN A C 1
ATOM 646 O O . ASN A 1 81 ? 16.476 -12.422 -34.528 1.00 62.69 81 ASN A O 1
ATOM 650 N N . GLU A 1 82 ? 16.596 -10.240 -35.115 1.00 60.31 82 GLU A N 1
ATOM 651 C CA . GLU A 1 82 ? 16.433 -10.353 -36.557 1.00 60.31 82 GLU A CA 1
ATOM 652 C C . GLU A 1 82 ? 17.667 -11.093 -37.088 1.00 60.31 82 GLU A C 1
ATOM 654 O O . GLU A 1 82 ? 18.790 -10.596 -37.003 1.00 60.31 82 GLU A O 1
ATOM 659 N N . LYS A 1 83 ? 17.480 -12.356 -37.486 1.00 53.25 83 LYS A N 1
ATOM 660 C CA . LYS A 1 83 ? 18.542 -13.159 -38.095 1.00 53.25 83 LYS A CA 1
ATOM 661 C C . LYS A 1 83 ? 18.809 -12.579 -39.486 1.00 53.25 83 LYS A C 1
ATOM 663 O O . LYS A 1 83 ? 17.907 -12.620 -40.318 1.00 53.25 83 LYS A O 1
ATOM 668 N N . GLN A 1 84 ? 20.003 -12.017 -39.678 1.00 49.47 84 GLN A N 1
ATOM 669 C CA . GLN A 1 84 ? 20.590 -11.768 -40.999 1.00 49.47 84 GLN A CA 1
ATOM 670 C C . GLN A 1 84 ? 21.014 -13.088 -41.639 1.00 49.47 84 GLN A C 1
ATOM 672 O O . GLN A 1 84 ? 21.413 -14.000 -40.873 1.00 49.47 84 GLN A O 1
#

Sequence (84 aa):
MAKMKYTSKGEIGTDTKLKNSLRRDYIASGNRVLNQRKAWAVGKNVMLTIENPNPNEKNKKYIKVKATDVWGSHKPKRKANEKQ

Nearest PDB structures (foldseek):
  1hbx-assembly1_A  TM=3.024E-01  e=1.237E+00  Homo sapiens
  1egw-assembly1_B  TM=3.208E-01  e=3.166E+00  Homo sapiens
  3p57-assembly1_D  TM=2.420E-01  e=6.197E+00  Homo sapiens